Protein AF-A0A3S0I912-F1 (afdb_monomer_lite)

Structure (mmCIF, N/CA/C/O backbone):
data_AF-A0A3S0I912-F1
#
_entry.id   AF-A0A3S0I912-F1
#
loop_
_atom_site.group_PDB
_atom_site.id
_atom_site.type_symbol
_atom_site.label_atom_id
_atom_site.label_alt_id
_atom_site.label_comp_id
_atom_site.label_asym_id
_atom_site.label_entity_id
_atom_site.label_seq_id
_atom_site.pdbx_PDB_ins_code
_atom_site.Cartn_x
_atom_site.Cartn_y
_atom_site.Cartn_z
_atom_site.occupancy
_atom_site.B_iso_or_equiv
_atom_site.auth_seq_id
_atom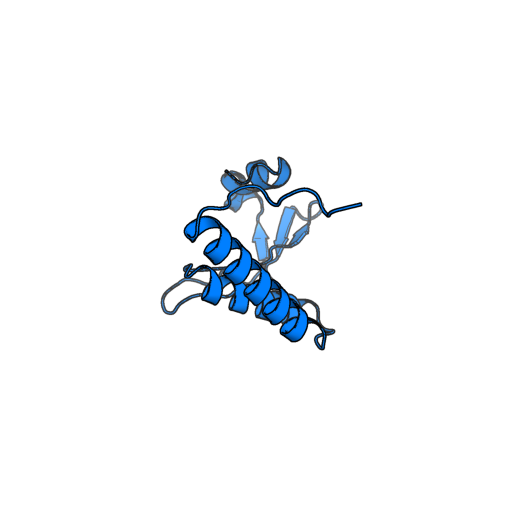_site.auth_comp_id
_atom_site.auth_asym_id
_atom_site.auth_atom_id
_atom_site.pdbx_PDB_model_num
ATOM 1 N N . MET A 1 1 ? 1.662 27.653 31.971 1.00 49.12 1 MET A N 1
ATOM 2 C CA . MET A 1 1 ? 1.459 27.706 30.510 1.00 49.12 1 MET A CA 1
ATOM 3 C C . MET A 1 1 ? 0.499 26.575 30.170 1.00 49.12 1 MET A C 1
ATOM 5 O O . MET A 1 1 ? 0.923 25.430 30.162 1.00 49.12 1 MET A O 1
ATOM 9 N N . LEU A 1 2 ? -0.808 26.866 30.092 1.00 40.09 2 LEU A N 1
ATOM 10 C CA . LEU A 1 2 ? -1.809 25.868 29.691 1.00 40.09 2 LEU A CA 1
ATOM 11 C C . LEU A 1 2 ? -1.549 25.467 28.228 1.00 40.09 2 LEU A C 1
ATOM 13 O O . LEU A 1 2 ? -1.168 26.344 27.448 1.00 40.09 2 LEU A O 1
ATOM 17 N N . PRO A 1 3 ? -1.755 24.196 27.838 1.00 45.59 3 PRO A N 1
ATOM 18 C CA . PRO A 1 3 ? -1.806 23.853 26.423 1.00 45.59 3 PRO A CA 1
ATOM 19 C C . PRO A 1 3 ? -2.904 24.697 25.747 1.00 45.59 3 PRO A C 1
ATOM 21 O O . PRO A 1 3 ? -3.933 24.960 26.380 1.00 45.59 3 PRO A O 1
ATOM 24 N N . PRO A 1 4 ? -2.699 25.163 24.501 1.00 47.19 4 PRO A N 1
ATOM 25 C CA . PRO A 1 4 ? -3.750 25.856 23.766 1.00 47.19 4 PRO A CA 1
ATOM 26 C C . PRO A 1 4 ? -4.982 24.948 23.711 1.00 47.19 4 PRO A C 1
ATOM 28 O O . PRO A 1 4 ? -4.858 23.756 23.428 1.00 47.19 4 PRO A O 1
ATOM 31 N N . ALA A 1 5 ? -6.150 25.501 24.050 1.00 48.41 5 ALA A N 1
ATOM 32 C CA . ALA A 1 5 ? -7.416 24.783 24.006 1.00 48.41 5 ALA A CA 1
ATOM 33 C C . ALA A 1 5 ? -7.555 24.124 22.629 1.00 48.41 5 ALA A C 1
ATOM 35 O O . ALA A 1 5 ? -7.520 24.818 21.611 1.00 48.41 5 ALA A O 1
ATOM 36 N N . ALA A 1 6 ? -7.654 22.792 22.604 1.00 55.06 6 ALA A N 1
ATOM 37 C CA . ALA A 1 6 ? -7.959 22.067 21.381 1.00 55.06 6 ALA A CA 1
ATOM 38 C C . ALA A 1 6 ? -9.211 22.708 20.755 1.00 55.06 6 ALA A C 1
ATOM 40 O O . ALA A 1 6 ? -10.158 23.008 21.493 1.00 55.06 6 ALA A O 1
ATOM 41 N N . PRO A 1 7 ? -9.227 22.973 19.435 1.00 60.28 7 PRO A N 1
ATOM 42 C CA . PRO A 1 7 ? -10.435 23.459 18.795 1.00 60.28 7 PRO A CA 1
ATOM 43 C C . PRO A 1 7 ? -11.552 22.444 19.058 1.00 60.28 7 PRO A C 1
ATOM 45 O O . PRO A 1 7 ? -11.290 21.263 19.283 1.00 60.28 7 PRO A O 1
ATOM 48 N N . HIS A 1 8 ? -12.785 22.935 19.089 1.00 66.00 8 HIS A N 1
ATOM 49 C CA . HIS A 1 8 ? -14.026 22.196 19.290 1.00 66.00 8 HIS A CA 1
ATOM 50 C C . HIS A 1 8 ? -14.226 21.171 18.161 1.00 66.00 8 HIS A C 1
ATOM 52 O O . HIS A 1 8 ? -15.093 21.343 17.313 1.00 66.00 8 HIS A O 1
ATOM 58 N N . LEU A 1 9 ? -13.397 20.124 18.111 1.00 68.62 9 LEU A N 1
ATOM 59 C CA . LEU A 1 9 ? -13.631 18.984 17.239 1.00 68.62 9 LEU A CA 1
ATOM 60 C C . LEU A 1 9 ? -15.030 18.479 17.560 1.00 68.62 9 LEU A C 1
ATOM 62 O O . LEU A 1 9 ? -15.360 18.232 18.728 1.00 68.62 9 LEU A O 1
ATOM 66 N N . SER A 1 10 ? -15.851 18.344 16.526 1.00 84.38 10 SER A N 1
ATOM 67 C CA . SER A 1 10 ? -17.104 17.633 16.691 1.00 84.38 10 SER A CA 1
ATOM 68 C C . SER A 1 10 ? -16.795 16.201 17.162 1.00 84.38 10 SER A C 1
ATOM 70 O O . SER A 1 10 ? -15.700 15.680 16.913 1.00 84.38 10 SER A O 1
ATOM 72 N N . PRO A 1 11 ? -17.729 15.529 17.850 1.00 83.38 11 PRO A N 1
ATOM 73 C CA . PRO A 1 11 ? -17.555 14.120 18.196 1.00 83.38 11 PRO A CA 1
ATOM 74 C C . PRO A 1 11 ? -17.205 13.243 16.979 1.00 83.38 11 PRO A C 1
ATOM 76 O O . PRO A 1 11 ? -16.470 12.268 17.118 1.00 83.38 11 PRO A O 1
ATOM 79 N N . GLU A 1 12 ? -17.680 13.620 15.788 1.00 84.38 12 GLU A N 1
ATOM 80 C CA . GLU A 1 12 ? -17.380 12.952 14.519 1.00 84.38 12 GLU A CA 1
ATOM 81 C C . GLU A 1 12 ? -15.914 13.142 14.105 1.00 84.38 12 GLU A C 1
ATOM 83 O O . GLU A 1 12 ? -15.224 12.157 13.839 1.00 84.38 12 GLU A O 1
ATOM 88 N N . ASP A 1 13 ? -15.395 14.373 14.150 1.00 88.25 13 ASP A N 1
ATOM 89 C CA . ASP A 1 13 ? -13.987 14.656 13.834 1.00 88.25 13 ASP A CA 1
ATOM 90 C C . ASP A 1 13 ? -13.039 13.921 14.791 1.00 88.25 13 ASP A C 1
ATOM 92 O O . ASP A 1 13 ? -12.000 13.391 14.386 1.00 88.25 13 ASP A O 1
ATOM 96 N N . ALA A 1 14 ? -13.401 13.863 16.078 1.00 87.81 14 ALA A N 1
ATOM 97 C CA . ALA A 1 14 ? -12.612 13.161 17.085 1.00 87.81 14 ALA A CA 1
ATOM 98 C C . ALA A 1 14 ? -12.594 11.651 16.811 1.00 87.81 14 ALA A C 1
ATOM 100 O O . ALA A 1 14 ? -11.551 11.010 16.949 1.00 87.81 14 ALA A O 1
ATOM 101 N N . GLN A 1 15 ? -13.721 11.085 16.372 1.00 87.31 15 GLN A N 1
ATOM 102 C CA . GLN A 1 15 ? -13.815 9.674 16.017 1.00 87.31 15 GLN A CA 1
ATOM 103 C C . GLN A 1 15 ? -12.980 9.335 14.776 1.00 87.31 15 GLN A C 1
ATOM 105 O O . GLN A 1 15 ? -12.314 8.295 14.770 1.00 87.31 15 GLN A O 1
ATOM 110 N N . VAL A 1 16 ? -12.977 10.212 13.765 1.00 88.38 16 VAL A N 1
ATOM 111 C CA . VAL A 1 16 ? -12.142 10.081 12.558 1.00 88.38 16 VAL A CA 1
ATOM 112 C C . VAL A 1 16 ? -10.660 10.126 12.922 1.00 88.38 16 VAL A C 1
ATOM 114 O O . VAL A 1 16 ? -9.902 9.244 12.518 1.00 88.38 16 VAL A O 1
ATOM 117 N N . LEU A 1 17 ? -10.251 11.094 13.747 1.00 92.50 17 LEU A N 1
ATOM 118 C CA . LEU A 1 17 ? -8.864 11.215 14.192 1.00 92.50 17 LEU A CA 1
ATOM 119 C C . LEU A 1 17 ? -8.409 9.980 14.982 1.00 92.50 17 LEU A C 1
ATOM 121 O O . LEU A 1 17 ? -7.325 9.452 14.734 1.00 92.50 17 LEU A O 1
ATOM 125 N N . LEU A 1 18 ? -9.241 9.491 15.905 1.00 91.56 18 LEU A N 1
ATOM 126 C CA . LEU A 1 18 ? -8.948 8.283 16.679 1.00 91.56 18 LEU A CA 1
ATOM 127 C C . LEU A 1 18 ? -8.853 7.038 15.787 1.00 91.56 18 LEU A C 1
ATOM 129 O O . LEU A 1 18 ? -7.948 6.223 15.973 1.00 91.56 18 LEU A O 1
ATOM 133 N N . ALA A 1 19 ? -9.740 6.898 14.797 1.00 89.75 19 ALA A N 1
ATOM 134 C CA . ALA A 1 19 ? -9.689 5.798 13.837 1.00 89.75 19 ALA A CA 1
ATOM 135 C C . ALA A 1 19 ? -8.400 5.837 13.001 1.00 89.75 19 ALA A C 1
ATOM 137 O O . ALA A 1 19 ? -7.740 4.808 12.836 1.00 89.75 19 ALA A O 1
ATOM 138 N N . GLN A 1 20 ? -7.999 7.025 12.543 1.00 92.00 20 GLN A N 1
ATOM 139 C CA . GLN A 1 20 ? -6.768 7.221 11.781 1.00 92.00 20 GLN A CA 1
ATOM 140 C C . GLN A 1 20 ? -5.520 6.918 12.621 1.00 92.00 20 GLN A C 1
ATOM 142 O O . GLN A 1 20 ? -4.621 6.216 12.161 1.00 92.00 20 GLN A O 1
ATOM 147 N N . GLN A 1 21 ? -5.465 7.385 13.871 1.00 94.94 21 GLN A N 1
ATOM 148 C CA . GLN A 1 21 ? -4.354 7.090 14.783 1.00 94.94 21 GLN A CA 1
ATOM 149 C C . GLN A 1 21 ? -4.248 5.591 15.087 1.00 94.94 21 GLN A C 1
ATOM 151 O O . GLN A 1 21 ? -3.156 5.024 15.021 1.00 94.94 21 GLN A O 1
ATOM 156 N N . GLY A 1 22 ? -5.377 4.935 15.370 1.00 95.69 22 GLY A N 1
ATOM 157 C CA . GLY A 1 22 ? -5.419 3.490 15.598 1.00 95.69 22 GLY A CA 1
ATOM 158 C C . GLY A 1 22 ? -4.957 2.692 14.377 1.00 95.69 22 GLY A C 1
ATOM 159 O O . GLY A 1 22 ? -4.226 1.711 14.519 1.00 95.69 22 GLY A O 1
ATOM 160 N N . PHE A 1 23 ? -5.323 3.136 13.173 1.00 95.50 23 PHE A N 1
ATOM 161 C CA . PHE A 1 23 ? -4.831 2.546 11.932 1.00 95.50 23 PHE A CA 1
ATOM 162 C C . PHE A 1 23 ? -3.315 2.714 11.767 1.00 95.50 23 PHE A C 1
ATOM 164 O O . PHE A 1 23 ? -2.629 1.726 11.517 1.00 95.50 23 PHE A O 1
ATOM 171 N N . LEU A 1 24 ? -2.780 3.925 11.950 1.00 95.81 24 LEU A N 1
ATOM 172 C CA . LEU A 1 24 ? -1.345 4.190 11.793 1.00 95.81 24 LEU A CA 1
ATOM 173 C C . LEU A 1 24 ? -0.487 3.371 12.769 1.00 95.81 24 LEU A C 1
ATOM 175 O O . LEU A 1 24 ? 0.581 2.896 12.385 1.00 95.81 24 LEU A O 1
ATOM 179 N N . LEU A 1 25 ? -0.963 3.160 14.001 1.00 97.31 25 LEU A N 1
ATOM 180 C CA . LEU A 1 25 ? -0.304 2.274 14.965 1.00 97.31 25 LEU A CA 1
ATOM 181 C C . LEU A 1 25 ? -0.284 0.824 14.472 1.00 97.31 25 LEU A C 1
ATOM 183 O O . LEU A 1 25 ? 0.787 0.233 14.372 1.00 97.31 25 LEU A O 1
ATOM 187 N N . ARG A 1 26 ? -1.444 0.279 14.079 1.00 96.94 26 ARG A N 1
ATOM 188 C CA . ARG A 1 26 ? -1.542 -1.088 13.536 1.00 96.94 26 ARG A CA 1
ATOM 189 C C . ARG A 1 26 ? -0.658 -1.294 12.308 1.00 96.94 26 ARG A C 1
ATOM 191 O O . ARG A 1 26 ? -0.015 -2.332 12.196 1.00 96.94 26 ARG A O 1
ATOM 198 N N . LEU A 1 27 ? -0.642 -0.3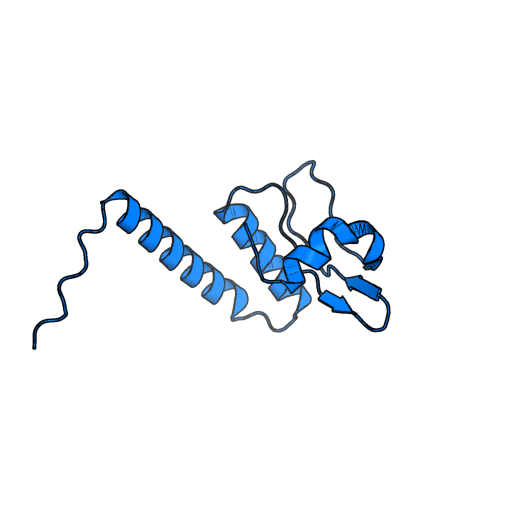22 11.397 1.00 96.69 27 LEU A N 1
ATOM 199 C CA . LEU A 1 27 ? 0.196 -0.356 10.204 1.00 96.69 27 LEU A CA 1
ATOM 200 C C . LEU A 1 27 ? 1.679 -0.396 10.587 1.00 96.69 27 LEU A C 1
ATOM 202 O O . LEU A 1 27 ? 2.401 -1.266 10.113 1.00 96.69 27 LEU A O 1
ATOM 206 N N . SER A 1 28 ? 2.114 0.504 11.474 1.00 96.06 28 SER A N 1
ATOM 207 C CA . SER A 1 28 ? 3.500 0.572 11.957 1.00 96.06 28 SER A CA 1
ATOM 208 C C . SER A 1 28 ? 3.947 -0.731 12.622 1.00 96.06 28 SER A C 1
ATOM 210 O O . SER A 1 28 ? 5.027 -1.238 12.321 1.00 96.06 28 SER A O 1
ATOM 212 N N . ASP A 1 29 ? 3.105 -1.304 13.483 1.00 97.62 29 ASP A N 1
ATOM 213 C CA . ASP A 1 29 ? 3.404 -2.557 14.178 1.00 97.62 29 ASP A CA 1
ATOM 214 C C . ASP A 1 29 ? 3.521 -3.742 13.210 1.00 97.62 29 ASP A C 1
ATOM 216 O O . ASP A 1 29 ? 4.404 -4.584 13.380 1.00 97.62 29 ASP A O 1
ATOM 220 N N . ALA A 1 30 ? 2.676 -3.790 12.175 1.00 96.94 30 ALA A N 1
ATOM 221 C CA . ALA A 1 30 ? 2.674 -4.867 11.187 1.00 96.94 30 ALA A CA 1
ATOM 222 C C . ALA A 1 30 ? 3.881 -4.822 10.239 1.00 96.94 30 ALA A C 1
ATOM 224 O O . ALA A 1 30 ? 4.446 -5.869 9.926 1.00 96.94 30 ALA A O 1
ATOM 225 N N . ILE A 1 31 ? 4.301 -3.629 9.796 1.00 95.44 31 ILE A N 1
ATOM 226 C CA . ILE A 1 31 ? 5.395 -3.499 8.818 1.00 95.44 31 ILE A CA 1
ATOM 227 C C . ILE A 1 31 ? 6.787 -3.465 9.453 1.00 95.44 31 ILE A C 1
ATOM 229 O O . ILE A 1 31 ? 7.754 -3.855 8.808 1.00 95.44 31 ILE A O 1
ATOM 233 N N . ARG A 1 32 ? 6.916 -3.038 10.719 1.00 95.06 32 ARG A N 1
ATOM 234 C CA . ARG A 1 32 ? 8.206 -2.941 11.432 1.00 95.06 32 ARG A CA 1
ATOM 235 C C . ARG A 1 32 ? 9.081 -4.207 11.374 1.00 95.06 32 ARG A C 1
ATOM 237 O O . ARG A 1 32 ? 10.293 -4.045 11.242 1.00 95.06 32 ARG A O 1
ATOM 244 N N . PRO A 1 33 ? 8.554 -5.436 11.533 1.00 96.94 33 PRO A N 1
ATOM 245 C CA . PRO A 1 33 ? 9.384 -6.639 11.478 1.00 96.94 33 PRO A CA 1
ATOM 246 C C . PRO A 1 33 ? 9.740 -7.080 10.049 1.00 96.94 33 PRO A C 1
ATOM 248 O O . PRO A 1 33 ? 10.537 -8.005 9.895 1.00 96.94 33 PRO A O 1
ATOM 251 N N . LEU A 1 34 ? 9.152 -6.472 9.014 1.00 96.56 34 LEU A N 1
ATOM 252 C CA . LEU A 1 34 ? 9.347 -6.868 7.622 1.00 96.56 34 LEU A CA 1
ATOM 253 C C . LEU A 1 34 ? 10.587 -6.180 7.041 1.00 96.56 34 LEU A C 1
ATOM 255 O O . LEU A 1 34 ? 10.743 -4.965 7.133 1.00 96.56 34 LEU A O 1
ATOM 259 N N . SER A 1 35 ? 11.470 -6.969 6.433 1.00 94.19 35 SER A N 1
ATOM 260 C CA . SER A 1 35 ? 12.710 -6.494 5.802 1.00 94.19 35 SER A CA 1
ATOM 261 C C . SER A 1 35 ? 12.710 -6.618 4.278 1.00 94.19 35 SER A C 1
ATOM 263 O O . SER A 1 35 ? 13.509 -5.960 3.615 1.00 94.19 35 SER A O 1
ATOM 265 N N . ASP A 1 36 ? 11.823 -7.442 3.721 1.00 94.44 36 ASP A N 1
ATOM 266 C CA . ASP A 1 36 ? 11.611 -7.553 2.281 1.00 94.44 36 ASP A CA 1
ATOM 267 C C . ASP A 1 36 ? 10.616 -6.486 1.807 1.00 94.44 36 ASP A C 1
ATOM 269 O O . ASP A 1 36 ? 9.507 -6.383 2.336 1.00 94.44 36 ASP A O 1
ATOM 273 N N . ALA A 1 37 ? 11.012 -5.700 0.803 1.00 91.56 37 ALA A N 1
ATOM 274 C CA . ALA A 1 37 ? 10.224 -4.571 0.313 1.00 91.56 37 ALA A CA 1
ATOM 275 C C . ALA A 1 37 ? 8.870 -5.009 -0.264 1.00 91.56 37 ALA A C 1
ATOM 277 O O . ALA A 1 37 ? 7.845 -4.429 0.079 1.00 91.56 37 ALA A O 1
ATOM 278 N N . ALA A 1 38 ? 8.839 -6.080 -1.065 1.00 91.62 38 ALA A N 1
ATOM 279 C CA . ALA A 1 38 ? 7.601 -6.562 -1.677 1.00 91.62 38 ALA A CA 1
ATOM 280 C C . ALA A 1 38 ? 6.608 -7.086 -0.626 1.00 91.62 38 ALA A C 1
ATOM 282 O O . ALA A 1 38 ? 5.406 -6.838 -0.719 1.00 91.62 38 ALA A O 1
ATOM 283 N N . THR A 1 39 ? 7.114 -7.771 0.401 1.00 93.88 39 THR A N 1
ATOM 284 C CA . THR A 1 39 ? 6.306 -8.239 1.536 1.00 93.88 39 THR A CA 1
ATOM 285 C C . THR A 1 39 ? 5.755 -7.062 2.345 1.00 93.88 39 THR A C 1
ATOM 287 O O . THR A 1 39 ? 4.590 -7.080 2.743 1.00 93.88 39 THR A O 1
ATOM 290 N N . LEU A 1 40 ? 6.565 -6.019 2.560 1.00 94.94 40 LEU A N 1
ATOM 291 C CA . LEU A 1 40 ? 6.136 -4.788 3.226 1.00 94.94 40 LEU A CA 1
ATOM 292 C C . LEU A 1 40 ? 5.035 -4.069 2.435 1.00 94.94 40 LEU A C 1
ATOM 294 O O . LEU A 1 40 ? 4.012 -3.698 3.012 1.00 94.94 40 LEU A O 1
ATOM 298 N N . GLU A 1 41 ? 5.224 -3.891 1.127 1.00 94.38 41 GLU A N 1
ATOM 299 C CA . GLU A 1 41 ? 4.244 -3.272 0.228 1.00 94.38 41 GLU A CA 1
ATOM 300 C C . GLU A 1 41 ? 2.917 -4.036 0.224 1.00 94.38 41 GLU A C 1
ATOM 302 O O . GLU A 1 41 ? 1.854 -3.423 0.355 1.00 94.38 41 GLU A O 1
ATOM 307 N N . GLY A 1 42 ? 2.971 -5.368 0.120 1.00 95.19 42 GLY A N 1
ATOM 308 C CA . GLY A 1 42 ? 1.789 -6.227 0.133 1.00 95.19 42 GLY A CA 1
ATOM 309 C C . GLY A 1 42 ? 0.999 -6.110 1.437 1.00 95.19 42 GLY A C 1
ATOM 310 O O . GLY A 1 42 ? -0.218 -5.909 1.410 1.00 95.19 42 GLY A O 1
ATOM 311 N N . GLU A 1 43 ? 1.684 -6.150 2.582 1.00 96.75 43 GLU A N 1
ATOM 312 C CA . GLU A 1 43 ? 1.035 -6.030 3.892 1.00 96.75 43 GLU A CA 1
ATOM 313 C C . GLU A 1 43 ? 0.430 -4.634 4.109 1.00 96.75 43 GLU A C 1
ATOM 315 O O . GLU A 1 43 ? -0.695 -4.506 4.605 1.00 96.75 43 GLU A O 1
ATOM 320 N N . ALA A 1 44 ? 1.118 -3.578 3.664 1.00 96.44 44 ALA A N 1
ATOM 321 C CA . ALA A 1 44 ? 0.583 -2.220 3.692 1.00 96.44 44 ALA A CA 1
ATOM 322 C C . ALA A 1 44 ? -0.668 -2.079 2.806 1.00 96.44 44 ALA A C 1
ATOM 324 O O . ALA A 1 44 ? -1.679 -1.530 3.254 1.00 96.44 44 ALA A O 1
ATOM 325 N N . CYS A 1 45 ? -0.636 -2.614 1.578 1.00 96.81 45 CYS A N 1
ATOM 326 C CA . CYS A 1 45 ? -1.783 -2.610 0.668 1.00 96.81 45 CYS A CA 1
ATOM 327 C C . CYS A 1 45 ? -2.979 -3.360 1.263 1.00 96.81 45 CYS A C 1
ATOM 329 O O . CYS A 1 45 ? -4.106 -2.867 1.185 1.00 96.81 45 CYS A O 1
ATOM 331 N N . ARG A 1 46 ? -2.740 -4.512 1.903 1.00 96.38 46 ARG A N 1
ATOM 332 C CA . ARG A 1 46 ? -3.782 -5.306 2.567 1.00 96.38 46 ARG A CA 1
ATOM 333 C C . ARG A 1 46 ? -4.457 -4.530 3.689 1.00 96.38 46 ARG A C 1
ATOM 335 O O . ARG A 1 46 ? -5.680 -4.398 3.695 1.00 96.38 46 ARG A O 1
ATOM 342 N N . LEU A 1 47 ? -3.667 -3.974 4.607 1.00 96.94 47 LEU A N 1
ATOM 343 C CA . LEU A 1 47 ? -4.195 -3.217 5.742 1.00 96.94 47 LEU A CA 1
ATOM 344 C C . LEU A 1 47 ? -4.945 -1.955 5.300 1.00 96.94 47 LEU A C 1
ATOM 346 O O . LEU A 1 47 ? -5.991 -1.644 5.870 1.00 96.94 47 LEU A O 1
ATOM 350 N N . LEU A 1 48 ? -4.450 -1.245 4.280 1.00 95.81 48 LEU A N 1
ATOM 351 C CA . LEU A 1 48 ? -5.149 -0.100 3.686 1.00 95.81 48 LEU A CA 1
ATOM 352 C C . LEU A 1 48 ? -6.468 -0.515 3.033 1.00 95.81 48 LEU A C 1
ATOM 354 O O . LEU A 1 48 ? -7.484 0.149 3.230 1.00 95.81 48 LEU A O 1
ATOM 358 N N . GLY A 1 49 ? -6.462 -1.615 2.284 1.00 95.81 49 GLY A N 1
ATOM 359 C CA . GLY A 1 49 ? -7.641 -2.153 1.619 1.00 95.81 49 GLY A CA 1
ATOM 360 C C . GLY A 1 49 ? -8.766 -2.498 2.588 1.00 95.81 49 GLY A C 1
ATOM 361 O O . GLY A 1 49 ? -9.913 -2.089 2.396 1.00 95.81 49 GLY A O 1
ATOM 362 N N . GLU A 1 50 ? -8.410 -3.182 3.674 1.00 95.12 50 GLU A N 1
ATOM 363 C CA . GLU A 1 50 ? -9.321 -3.522 4.768 1.00 95.12 50 GLU A CA 1
ATOM 364 C C . GLU A 1 50 ? -9.813 -2.281 5.522 1.00 95.12 50 GLU A C 1
ATOM 366 O O . GLU A 1 50 ? -10.993 -2.199 5.858 1.00 95.12 50 GLU A O 1
ATOM 371 N N . HIS A 1 51 ? -8.936 -1.306 5.783 1.00 94.31 51 HIS A N 1
ATOM 372 C CA . HIS A 1 51 ? -9.291 -0.102 6.537 1.00 94.31 51 HIS A CA 1
ATOM 373 C C . HIS A 1 51 ? -10.202 0.849 5.751 1.00 94.31 51 HIS A C 1
ATOM 375 O O . HIS A 1 51 ? -11.161 1.378 6.308 1.00 94.31 51 HIS A O 1
ATOM 381 N N . LEU A 1 52 ? -9.917 1.053 4.462 1.00 92.75 52 LEU A N 1
ATOM 382 C CA . LEU A 1 52 ? -10.657 1.971 3.590 1.00 92.75 52 LEU A CA 1
ATOM 383 C C . LEU A 1 52 ? -11.851 1.306 2.889 1.00 92.75 52 LEU A C 1
ATOM 385 O O . LEU A 1 52 ? -12.598 1.982 2.185 1.00 92.75 52 LEU A O 1
ATOM 389 N N . LEU A 1 53 ? -12.034 -0.008 3.061 1.00 94.50 53 LEU A N 1
ATOM 390 C CA . LEU A 1 53 ? -13.106 -0.802 2.447 1.00 94.50 53 LEU A CA 1
ATOM 391 C C . LEU A 1 53 ? -13.157 -0.695 0.912 1.00 94.50 53 LEU A C 1
ATOM 393 O O . LEU A 1 53 ? -14.220 -0.839 0.299 1.00 94.50 53 LEU A O 1
ATOM 397 N N . VAL A 1 54 ? -12.004 -0.480 0.279 1.00 95.56 54 VAL A N 1
ATOM 398 C CA . VAL A 1 54 ? -11.888 -0.347 -1.179 1.00 95.56 54 VAL A CA 1
ATOM 399 C C . VAL A 1 54 ? -11.850 -1.717 -1.868 1.00 95.56 54 VAL A C 1
ATOM 401 O O . VAL A 1 54 ? -11.912 -2.762 -1.220 1.00 95.56 54 VAL A O 1
ATOM 404 N N . GLY A 1 55 ? -11.839 -1.733 -3.204 1.00 96.00 55 GLY A N 1
ATOM 405 C CA . GLY A 1 55 ? -11.759 -2.971 -3.993 1.00 96.00 55 GLY A CA 1
ATOM 406 C C . GLY A 1 55 ? -10.332 -3.398 -4.343 1.00 96.00 55 GLY A C 1
ATOM 407 O O . GLY A 1 55 ? -10.099 -4.581 -4.581 1.00 96.00 55 GLY A O 1
ATOM 408 N N . ARG A 1 56 ? -9.390 -2.447 -4.384 1.00 95.62 56 ARG A N 1
ATOM 409 C CA . ARG A 1 56 ? -7.981 -2.688 -4.704 1.00 95.62 56 ARG A CA 1
ATOM 410 C C . ARG A 1 56 ? -7.080 -1.616 -4.097 1.00 95.62 56 ARG A C 1
ATOM 412 O O . ARG A 1 56 ? -7.458 -0.446 -4.094 1.00 95.62 56 ARG A O 1
ATOM 419 N N . VAL A 1 57 ? -5.891 -2.015 -3.657 1.00 96.69 57 VAL A N 1
ATOM 420 C CA . VAL A 1 57 ? -4.786 -1.123 -3.272 1.00 96.69 57 VAL A CA 1
ATOM 421 C C . VAL A 1 57 ? -3.493 -1.709 -3.822 1.00 96.69 57 VAL A C 1
ATOM 423 O O . VAL A 1 57 ? -3.261 -2.905 -3.679 1.00 96.69 57 VAL A O 1
ATOM 426 N N . CYS A 1 58 ? -2.656 -0.883 -4.440 1.00 94.69 58 CYS A N 1
ATOM 427 C CA . CYS A 1 58 ? -1.353 -1.294 -4.950 1.00 94.69 58 CYS A CA 1
ATOM 428 C C . CYS A 1 58 ? -0.302 -0.222 -4.665 1.00 94.69 58 CYS A C 1
ATOM 430 O O . CYS A 1 58 ? -0.605 0.974 -4.697 1.00 94.69 58 CYS A O 1
ATOM 432 N N . TYR A 1 59 ? 0.937 -0.659 -4.462 1.00 93.00 59 TYR A N 1
ATOM 433 C CA . TYR A 1 59 ? 2.111 0.195 -4.558 1.00 93.00 59 TYR A CA 1
ATOM 434 C C . TYR A 1 59 ? 2.709 0.032 -5.957 1.00 93.00 59 TYR A C 1
ATOM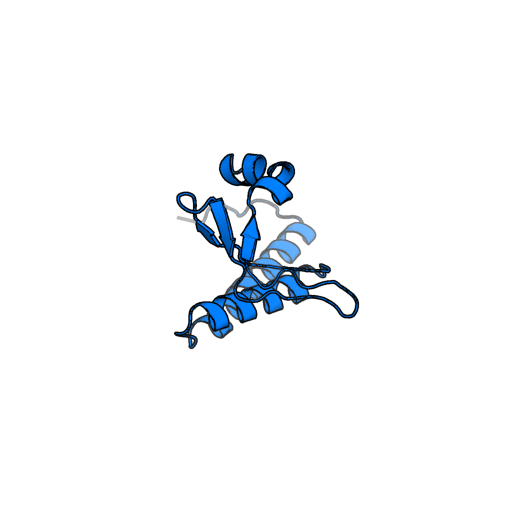 436 O O . TYR A 1 59 ? 2.943 -1.092 -6.402 1.00 93.00 59 TYR A O 1
ATOM 444 N N . ALA A 1 60 ? 2.889 1.142 -6.671 1.00 92.06 60 ALA A N 1
ATOM 445 C CA . ALA A 1 60 ? 3.429 1.146 -8.024 1.00 92.06 60 ALA A CA 1
ATOM 446 C C . ALA A 1 60 ? 4.740 1.931 -8.049 1.00 92.06 60 ALA A C 1
ATOM 448 O O . ALA A 1 60 ? 4.750 3.146 -7.851 1.00 92.06 60 ALA A O 1
ATOM 449 N N . GLU A 1 61 ? 5.837 1.237 -8.326 1.00 91.62 61 GLU A N 1
ATOM 450 C CA . GLU A 1 61 ? 7.117 1.867 -8.622 1.00 91.62 61 GLU A CA 1
ATOM 451 C C . GLU A 1 61 ? 7.147 2.300 -10.082 1.00 91.62 61 GLU A C 1
ATOM 453 O O . GLU A 1 61 ? 6.863 1.508 -10.980 1.00 91.62 61 GLU A O 1
ATOM 458 N N . LEU A 1 62 ? 7.501 3.555 -10.329 1.00 90.25 62 LEU A N 1
ATOM 459 C CA . LEU A 1 62 ? 7.604 4.099 -11.676 1.00 90.25 62 LEU A CA 1
ATOM 460 C C . LEU A 1 62 ? 9.077 4.155 -12.086 1.00 90.25 62 LEU A C 1
ATOM 462 O O . LEU A 1 62 ? 9.863 4.881 -11.481 1.00 90.25 62 LEU A O 1
ATOM 466 N N . ASP A 1 63 ? 9.441 3.410 -13.126 1.00 90.44 63 ASP A N 1
ATOM 467 C CA . ASP A 1 63 ? 10.734 3.525 -13.794 1.00 90.44 63 ASP A CA 1
ATOM 468 C C . ASP A 1 63 ? 10.595 4.460 -15.001 1.00 90.44 63 ASP A C 1
ATOM 470 O O . ASP A 1 63 ? 10.076 4.096 -16.062 1.00 90.44 63 ASP A O 1
ATOM 474 N N . GLU A 1 64 ? 11.075 5.691 -14.838 1.00 85.62 64 GLU A N 1
ATOM 475 C CA . GLU A 1 64 ? 11.035 6.715 -15.883 1.00 85.62 64 GLU A CA 1
ATOM 476 C C . GLU A 1 64 ? 11.927 6.379 -17.084 1.00 85.62 64 GLU A C 1
ATOM 478 O O . GLU A 1 64 ? 11.605 6.774 -18.207 1.00 85.62 64 GLU A O 1
ATOM 483 N N . THR A 1 65 ? 13.008 5.619 -16.875 1.00 90.75 65 THR A N 1
ATOM 484 C CA . THR A 1 65 ? 13.966 5.269 -17.934 1.00 90.75 65 THR A CA 1
ATOM 485 C C . THR A 1 65 ? 13.366 4.232 -18.872 1.00 90.75 65 THR A C 1
ATOM 487 O O . THR A 1 65 ? 13.407 4.398 -20.092 1.00 90.75 65 THR A O 1
ATOM 490 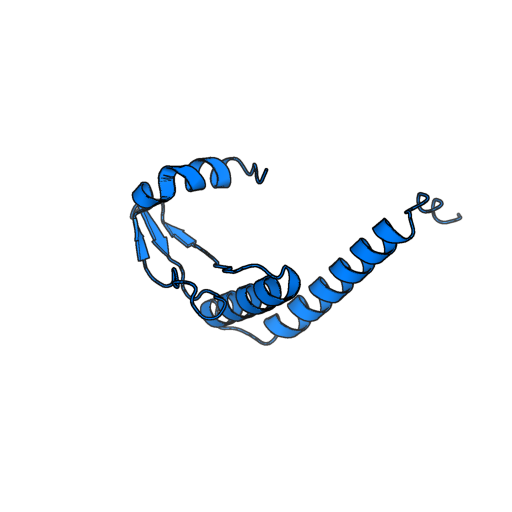N N . SER A 1 66 ? 12.787 3.165 -18.314 1.00 92.06 66 SER A N 1
ATOM 491 C CA . SER A 1 66 ? 12.153 2.105 -19.109 1.00 92.06 66 SER A CA 1
ATOM 492 C C . SER A 1 66 ? 10.686 2.382 -19.450 1.00 92.06 66 SER A C 1
ATOM 494 O O . SER A 1 66 ? 10.113 1.672 -20.278 1.00 92.06 66 SER A O 1
ATOM 496 N N . ARG A 1 67 ? 10.086 3.432 -18.868 1.00 91.19 67 ARG A N 1
ATOM 497 C CA . ARG A 1 67 ? 8.667 3.804 -19.023 1.00 91.19 67 ARG A CA 1
ATOM 498 C C . ARG A 1 67 ? 7.714 2.700 -18.541 1.00 91.19 67 ARG A C 1
ATOM 500 O O . ARG A 1 67 ? 6.634 2.509 -19.112 1.00 91.19 67 ARG A O 1
ATOM 507 N N . ILE A 1 68 ? 8.104 1.998 -17.475 1.00 93.56 68 ILE A N 1
ATOM 508 C CA . ILE A 1 68 ? 7.356 0.891 -16.868 1.00 93.56 68 ILE A CA 1
ATOM 509 C C . ILE A 1 68 ? 6.897 1.264 -15.457 1.00 93.56 68 ILE A C 1
ATOM 511 O O . ILE A 1 68 ? 7.662 1.794 -14.659 1.00 93.56 68 ILE A O 1
ATOM 515 N N . ALA A 1 69 ? 5.644 0.942 -15.143 1.00 92.94 69 ALA A N 1
ATOM 516 C CA . ALA A 1 69 ? 5.128 0.904 -13.783 1.00 92.94 69 ALA A CA 1
ATOM 517 C C . ALA A 1 69 ? 5.155 -0.545 -13.278 1.00 92.94 69 ALA A C 1
ATOM 519 O O . ALA A 1 69 ? 4.569 -1.433 -13.903 1.00 92.94 69 ALA A O 1
ATOM 520 N N . ARG A 1 70 ? 5.826 -0.788 -12.154 1.00 94.25 70 ARG A N 1
ATOM 521 C CA . ARG A 1 70 ? 5.954 -2.100 -11.520 1.00 94.25 70 ARG A CA 1
ATOM 522 C C . ARG A 1 70 ? 5.106 -2.145 -10.257 1.00 94.25 70 ARG A C 1
ATOM 524 O O . ARG A 1 70 ? 5.333 -1.379 -9.328 1.00 94.25 70 ARG A O 1
ATOM 531 N N . VAL A 1 71 ? 4.180 -3.092 -10.200 1.00 95.12 71 VAL A N 1
ATOM 532 C CA . VAL A 1 71 ? 3.437 -3.436 -8.983 1.00 95.12 71 VAL A CA 1
ATOM 533 C C . VAL A 1 71 ? 3.959 -4.778 -8.495 1.00 95.12 71 VAL A C 1
ATOM 535 O O . VAL A 1 71 ? 3.782 -5.790 -9.175 1.00 95.12 71 VAL A O 1
ATOM 538 N N . ALA A 1 72 ? 4.643 -4.790 -7.348 1.00 93.62 72 ALA A N 1
ATOM 539 C CA . ALA A 1 72 ? 5.208 -6.020 -6.792 1.00 93.62 72 ALA A CA 1
ATOM 540 C C . ALA A 1 72 ? 4.099 -6.998 -6.397 1.00 93.62 72 ALA A C 1
ATOM 542 O O . ALA A 1 72 ? 4.107 -8.162 -6.797 1.00 93.62 72 ALA A O 1
ATOM 543 N N . GLN A 1 73 ? 3.163 -6.487 -5.601 1.00 91.69 73 GLN A N 1
ATOM 544 C CA . GLN A 1 73 ? 1.992 -7.170 -5.080 1.00 91.69 73 GLN A CA 1
ATOM 545 C C . GLN A 1 73 ? 0.892 -6.128 -4.868 1.00 91.69 73 GLN A C 1
ATOM 547 O O . GLN A 1 73 ? 1.167 -4.954 -4.605 1.00 91.69 73 GLN A O 1
ATOM 552 N N . ASP A 1 74 ? -0.358 -6.556 -4.961 1.00 94.38 74 ASP A N 1
ATOM 553 C CA . ASP A 1 74 ? -1.512 -5.728 -4.653 1.00 94.38 74 ASP A CA 1
ATOM 554 C C . ASP A 1 74 ? -2.508 -6.468 -3.767 1.00 94.38 74 ASP A C 1
ATOM 556 O O . ASP A 1 74 ? -2.566 -7.697 -3.719 1.00 94.38 74 ASP A O 1
ATOM 560 N N . TRP A 1 75 ? -3.309 -5.694 -3.045 1.00 96.69 75 TRP A N 1
ATOM 561 C CA . TRP A 1 75 ? -4.472 -6.221 -2.358 1.00 96.69 75 TRP A CA 1
ATOM 562 C C . TRP A 1 75 ? -5.696 -6.047 -3.241 1.00 96.69 75 TRP A C 1
ATOM 564 O O . TRP A 1 75 ? -5.943 -4.956 -3.758 1.00 96.69 75 TRP A O 1
ATOM 574 N N . THR A 1 76 ? -6.483 -7.108 -3.373 1.00 97.00 76 THR A N 1
ATOM 575 C CA . THR A 1 76 ? -7.754 -7.112 -4.0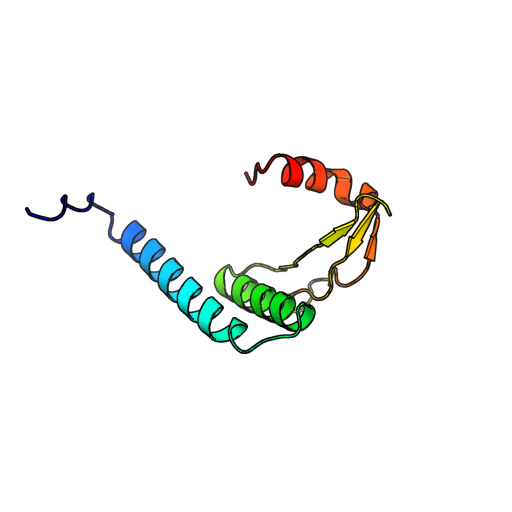96 1.00 97.00 76 THR A CA 1
ATOM 576 C C . THR A 1 76 ? -8.825 -7.776 -3.246 1.00 97.00 76 THR A C 1
ATOM 578 O O . THR A 1 76 ? -8.565 -8.738 -2.523 1.00 97.00 76 THR A O 1
ATOM 581 N N . ARG A 1 77 ? -10.052 -7.263 -3.331 1.00 95.00 77 ARG A N 1
ATOM 582 C CA . ARG A 1 77 ? -11.231 -8.001 -2.871 1.00 95.00 77 ARG A CA 1
ATOM 583 C C . ARG A 1 77 ? -11.523 -9.146 -3.846 1.00 95.00 77 ARG A C 1
ATOM 585 O O . ARG A 1 77 ? -11.261 -9.016 -5.041 1.00 95.00 77 ARG A O 1
ATOM 592 N N . ASP A 1 78 ? -12.151 -10.210 -3.355 1.00 92.69 78 ASP A N 1
ATOM 593 C CA . ASP A 1 78 ? -12.680 -11.295 -4.184 1.00 92.69 78 ASP A CA 1
ATOM 594 C C . ASP A 1 78 ? -13.425 -10.770 -5.423 1.00 92.69 78 ASP A C 1
ATOM 596 O O . ASP A 1 78 ? -14.325 -9.928 -5.335 1.00 92.69 78 ASP A O 1
ATOM 600 N N . GLY A 1 79 ? -13.031 -11.279 -6.592 1.00 92.25 79 GLY A N 1
ATOM 601 C CA . GLY A 1 79 ? -13.600 -10.899 -7.886 1.00 92.25 79 GLY A CA 1
ATOM 602 C C . GLY A 1 79 ? -13.010 -9.634 -8.519 1.00 92.25 79 GLY A C 1
ATOM 603 O O . GLY A 1 79 ? -13.398 -9.295 -9.637 1.00 92.25 79 GLY A O 1
ATOM 604 N N . VAL A 1 80 ? -12.067 -8.947 -7.865 1.00 95.19 80 VAL A N 1
ATOM 605 C CA . VAL A 1 80 ? -11.345 -7.804 -8.445 1.00 95.19 80 VAL A CA 1
ATOM 606 C C . VAL A 1 80 ? -10.049 -8.273 -9.105 1.00 95.19 80 VAL A C 1
ATOM 608 O O . VAL A 1 80 ? -9.292 -9.056 -8.542 1.00 95.19 80 VAL A O 1
ATOM 611 N N . PHE A 1 81 ? -9.784 -7.780 -10.315 1.00 93.50 81 PHE A N 1
ATOM 612 C CA . PHE A 1 81 ? -8.567 -8.113 -11.052 1.00 93.50 81 PHE A CA 1
ATOM 613 C C . PHE A 1 81 ? -7.325 -7.453 -10.433 1.00 93.50 81 PHE A C 1
ATOM 615 O O . PHE A 1 81 ? -7.325 -6.244 -10.157 1.00 93.50 81 PHE A O 1
ATOM 622 N N . SER A 1 82 ? -6.273 -8.260 -10.272 1.00 93.69 82 SER A N 1
ATOM 623 C CA . SER A 1 82 ? -4.962 -7.846 -9.774 1.00 93.69 82 SER A CA 1
ATOM 624 C C . SER A 1 82 ? -4.184 -7.049 -10.820 1.00 93.69 82 SER A C 1
ATOM 626 O O . SER A 1 82 ? -4.153 -7.403 -11.994 1.00 93.69 82 SER A O 1
ATOM 628 N N . LEU A 1 83 ? -3.529 -5.976 -10.387 1.00 93.25 83 LEU A N 1
ATOM 629 C CA . LEU A 1 83 ? -2.561 -5.207 -11.163 1.00 93.25 83 LEU A CA 1
ATOM 630 C C . LEU A 1 83 ? -1.116 -5.635 -10.889 1.00 93.25 83 LEU A C 1
ATOM 632 O O . LEU A 1 83 ? -0.205 -4.957 -11.348 1.00 93.25 83 LEU A O 1
ATOM 636 N N . SER A 1 84 ? -0.873 -6.727 -10.167 1.00 94.94 84 SER A N 1
ATOM 637 C CA . SER A 1 84 ? 0.489 -7.216 -9.937 1.00 94.94 84 SER A CA 1
ATOM 638 C C . SER A 1 84 ? 1.199 -7.515 -11.266 1.00 94.94 84 SER A C 1
ATOM 640 O O . SER A 1 84 ? 0.646 -8.177 -12.147 1.00 94.94 84 SER A O 1
ATOM 642 N N . GLY A 1 85 ? 2.427 -7.016 -11.418 1.00 94.62 85 GLY A N 1
ATOM 643 C CA . GLY A 1 85 ? 3.221 -7.137 -12.640 1.00 94.62 85 GLY A CA 1
ATOM 644 C C . GLY A 1 85 ? 3.738 -5.804 -13.183 1.00 94.62 85 GLY A C 1
ATOM 645 O O . GLY A 1 85 ? 3.727 -4.775 -12.507 1.00 94.62 85 GLY A O 1
ATOM 646 N N . ASN A 1 86 ? 4.225 -5.853 -14.423 1.00 95.50 86 ASN A N 1
ATOM 647 C CA . ASN A 1 86 ? 4.792 -4.707 -15.128 1.00 95.50 86 ASN A CA 1
ATOM 648 C C . ASN A 1 86 ? 3.799 -4.169 -16.153 1.00 95.50 86 ASN A C 1
ATOM 650 O O . ASN A 1 86 ? 3.277 -4.929 -16.971 1.00 95.50 86 ASN A O 1
ATOM 654 N N . HIS A 1 87 ? 3.622 -2.854 -16.159 1.00 93.88 87 HIS A N 1
ATOM 655 C CA . HIS A 1 87 ? 2.702 -2.155 -17.045 1.00 93.88 87 HIS A CA 1
ATOM 656 C C . HIS A 1 87 ? 3.402 -1.032 -17.788 1.00 93.88 87 HIS A C 1
ATOM 658 O O . HIS A 1 87 ? 4.289 -0.375 -17.242 1.00 93.88 87 HIS A O 1
ATOM 664 N N . ARG A 1 88 ? 2.979 -0.756 -19.023 1.00 92.88 88 ARG A N 1
ATOM 665 C CA . ARG A 1 88 ? 3.473 0.421 -19.741 1.00 92.88 88 ARG A CA 1
ATOM 666 C C . ARG A 1 88 ? 2.849 1.656 -19.110 1.00 92.88 88 ARG A C 1
ATOM 668 O O . ARG A 1 88 ? 1.634 1.730 -18.951 1.00 92.88 88 ARG A O 1
ATOM 675 N N . MET A 1 89 ? 3.662 2.660 -18.796 1.00 90.62 89 MET A N 1
ATOM 676 C CA . MET A 1 89 ? 3.155 3.908 -18.212 1.00 90.62 89 MET A CA 1
ATOM 677 C C . MET A 1 89 ? 2.147 4.618 -19.134 1.00 90.62 89 MET A C 1
ATOM 679 O O . MET A 1 89 ? 1.252 5.308 -18.662 1.00 90.62 89 MET A O 1
ATOM 683 N N . GLU A 1 90 ? 2.251 4.428 -20.450 1.00 89.69 90 GLU A N 1
ATOM 684 C CA . GLU A 1 90 ? 1.301 4.978 -21.429 1.00 89.69 90 GLU A CA 1
ATOM 685 C C . GLU A 1 90 ? -0.140 4.490 -21.212 1.00 89.69 90 GLU A C 1
ATOM 687 O O . GLU A 1 90 ? -1.074 5.284 -21.364 1.00 89.69 90 GLU A O 1
ATOM 692 N N . ASP A 1 91 ? -0.316 3.237 -20.775 1.00 89.94 91 ASP A N 1
ATOM 693 C CA . ASP A 1 91 ? -1.630 2.631 -20.511 1.00 89.94 91 ASP A CA 1
ATOM 694 C C . ASP A 1 91 ? -2.342 3.323 -19.327 1.00 89.94 91 ASP A C 1
ATOM 696 O O . ASP A 1 91 ? -3.566 3.273 -19.194 1.00 89.94 91 ASP A O 1
ATOM 700 N N . PHE A 1 92 ? -1.570 4.031 -18.493 1.00 86.62 92 PHE A N 1
ATOM 701 C CA . PHE A 1 92 ? -2.010 4.750 -17.296 1.00 86.62 92 PHE A CA 1
ATOM 702 C C . PHE A 1 92 ? -1.729 6.258 -17.365 1.00 86.62 92 PHE A C 1
ATOM 704 O O . PHE A 1 92 ? -1.715 6.932 -16.333 1.00 86.62 92 PHE A O 1
ATOM 711 N N . SER A 1 93 ? -1.532 6.809 -18.566 1.00 83.88 93 SER A N 1
ATOM 712 C CA . SER A 1 93 ? -1.250 8.241 -18.775 1.00 83.88 93 SER A CA 1
ATOM 713 C C . SER A 1 93 ? -2.273 9.160 -18.094 1.00 83.88 93 SER A C 1
ATOM 715 O O . SER A 1 93 ? -1.895 10.145 -17.467 1.00 83.88 93 SER A O 1
ATOM 717 N N . TRP A 1 94 ? -3.554 8.775 -18.101 1.00 83.44 94 TRP A N 1
ATOM 718 C CA . TRP A 1 94 ? -4.640 9.498 -17.427 1.00 83.44 94 TRP A CA 1
ATOM 719 C C . TRP A 1 94 ? -4.456 9.655 -15.905 1.00 83.44 94 TRP A C 1
ATOM 721 O O . TRP A 1 94 ? -5.015 10.582 -15.321 1.00 83.44 94 TRP A O 1
ATOM 731 N N . ALA A 1 95 ? -3.708 8.757 -15.258 1.00 79.56 95 ALA A N 1
ATOM 732 C CA . ALA A 1 95 ? -3.469 8.760 -13.815 1.00 79.56 95 ALA A CA 1
ATOM 733 C C . ALA A 1 95 ? -2.078 9.296 -13.460 1.00 79.56 95 ALA A C 1
ATOM 735 O O . ALA A 1 95 ? -1.929 10.039 -12.493 1.00 79.56 95 ALA A O 1
ATOM 736 N N . ILE A 1 96 ? -1.059 8.935 -14.241 1.00 78.94 96 ILE A N 1
ATOM 737 C CA . ILE A 1 96 ? 0.341 9.284 -13.968 1.00 78.94 96 ILE A CA 1
ATOM 738 C C . ILE A 1 96 ? 0.558 10.801 -13.958 1.00 78.94 96 ILE A C 1
ATOM 740 O O . ILE A 1 96 ? 1.223 11.309 -13.055 1.00 78.94 96 ILE A O 1
ATOM 744 N N . ASP A 1 97 ? -0.078 11.535 -14.874 1.00 76.94 97 ASP A N 1
ATOM 745 C CA . ASP A 1 97 ? 0.026 12.998 -14.912 1.00 76.94 97 ASP A CA 1
ATOM 746 C C . ASP A 1 97 ? -0.536 13.652 -13.637 1.00 76.94 97 ASP A C 1
ATOM 748 O O . ASP A 1 97 ? 0.003 14.648 -13.155 1.00 76.94 97 ASP A O 1
ATOM 752 N N . VAL A 1 98 ? -1.595 13.074 -13.059 1.00 77.31 98 VAL A N 1
ATOM 753 C CA . VAL A 1 98 ? -2.208 13.543 -11.805 1.00 77.31 98 VAL A CA 1
ATOM 754 C C . VAL A 1 98 ? -1.322 13.208 -10.605 1.00 77.31 98 VAL A C 1
ATOM 756 O O . VAL A 1 98 ? -1.116 14.055 -9.732 1.00 77.31 98 VAL A O 1
ATOM 759 N N . LEU A 1 99 ? -0.767 11.993 -10.571 1.00 73.69 99 LEU A N 1
ATOM 760 C CA . LEU A 1 99 ? 0.110 11.531 -9.493 1.00 73.69 99 LEU A CA 1
ATOM 761 C C . LEU A 1 99 ? 1.383 12.381 -9.395 1.00 73.69 99 LEU A C 1
ATOM 763 O O . LEU A 1 99 ? 1.775 12.759 -8.291 1.00 73.69 99 LEU A O 1
ATOM 767 N N . TRP A 1 100 ? 1.981 12.762 -10.527 1.00 70.62 100 TRP A N 1
ATOM 768 C CA . TRP A 1 100 ? 3.158 13.639 -10.543 1.00 70.62 100 TRP A CA 1
ATOM 769 C C . TRP A 1 100 ? 2.882 15.065 -10.071 1.00 70.62 100 TRP A C 1
ATOM 771 O O . TRP A 1 100 ? 3.781 15.730 -9.562 1.00 70.62 100 TRP A O 1
ATOM 781 N N . GLN A 1 101 ? 1.645 15.537 -10.196 1.00 71.19 101 GLN A N 1
ATOM 782 C CA . GLN A 1 101 ? 1.258 16.862 -9.712 1.00 71.19 101 GLN A CA 1
ATOM 783 C C . GLN A 1 101 ? 0.964 16.875 -8.203 1.00 71.19 101 GLN A C 1
ATOM 785 O O . GLN A 1 101 ? 0.715 17.944 -7.647 1.00 71.19 101 GLN A O 1
ATOM 790 N N . GLY A 1 102 ? 0.963 15.712 -7.533 1.00 56.25 102 GLY A N 1
ATOM 791 C CA . GLY A 1 102 ? 0.590 15.590 -6.119 1.00 56.25 102 GLY A CA 1
ATOM 792 C C . GLY A 1 102 ? -0.872 15.961 -5.842 1.00 56.25 102 GLY A C 1
ATOM 793 O O . GLY A 1 102 ? -1.255 16.171 -4.693 1.00 56.25 102 GLY A O 1
ATOM 794 N 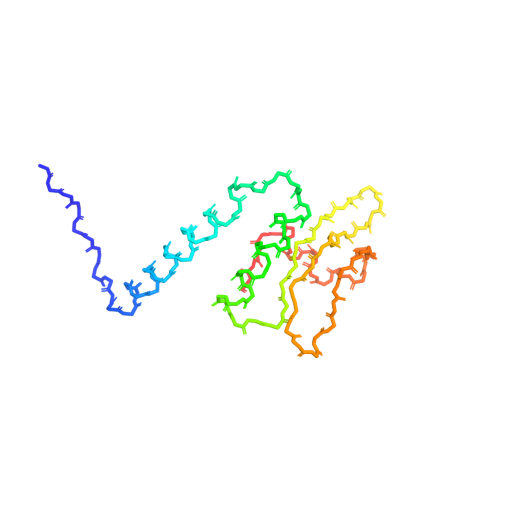N . ALA A 1 103 ? -1.696 16.056 -6.886 1.00 57.84 103 ALA A N 1
ATOM 795 C CA . ALA A 1 103 ? -3.083 16.479 -6.809 1.00 57.84 103 ALA A CA 1
ATOM 796 C C . ALA A 1 103 ? -3.995 15.253 -6.682 1.00 57.84 103 ALA A C 1
ATOM 798 O O . ALA A 1 103 ? -4.772 14.947 -7.585 1.00 57.84 103 ALA A O 1
ATOM 799 N N . ALA A 1 104 ? -3.898 14.532 -5.563 1.00 47.41 104 ALA A N 1
ATOM 800 C CA . ALA A 1 104 ? -4.978 13.629 -5.180 1.00 47.41 104 ALA A CA 1
ATOM 801 C C . ALA A 1 104 ? -6.219 14.501 -4.916 1.00 47.41 104 ALA A C 1
ATOM 803 O O . ALA A 1 104 ? -6.232 15.283 -3.966 1.00 47.41 104 ALA A O 1
ATOM 804 N N . ARG A 1 105 ? -7.192 14.459 -5.831 1.00 42.31 105 ARG A N 1
ATOM 805 C CA . ARG A 1 105 ? -8.476 15.157 -5.691 1.00 42.31 105 ARG A CA 1
ATOM 806 C C . ARG A 1 105 ? -9.425 14.384 -4.794 1.00 42.31 105 ARG A C 1
ATOM 808 O O . ARG A 1 105 ? -9.441 13.139 -4.912 1.00 42.31 105 ARG A O 1
#

Radius of gyration: 17.79 Å; chains: 1; bounding box: 32×39×52 Å

Sequence (105 aa):
MLPPAAPHLSPEDAQVLLAQQGFLLRLSDAIRPLSDAATLEGEACRLLGEHLLVGRVCYAELDETSRIARVAQDWTRDGVFSLSGNHRMEDFSWAIDVLWQGAAR

Foldseek 3Di:
DDDPPDPCQDPVNVVVVVLVVVLVVVLCVVLVVDDDPLVNQASNQQSCCVSVVDAKGFDWDADPVVQKTATCFMDGDPPDDTPHGIDRNVVVVVPVVCVVVVPPD

pLDDT: mean 86.93, std 14.32, range [40.09, 97.62]

Secondary structure (DSSP, 8-state):
-PPPPPP---HHHHHHHHHHHHHHHHHHHHHTT--SHHHHHHHHHHHHHHHHT-SEEEEEEEETTTTEEEEEEEEE-TTPPP--EEEEGGGGHHHHHHHHTT---

Organism: NCBI:txid32062